Protein AF-A0A2P5BM24-F1 (afdb_monomer)

Solvent-accessible surface area (backbone atoms only — not comparable to full-atom values): 8609 Å² total; per-residue (Å²): 113,62,70,72,62,59,69,73,46,54,73,68,61,36,52,52,50,55,50,44,44,72,75,40,45,67,61,46,51,53,52,54,71,76,42,71,47,67,65,62,52,53,42,51,55,44,24,72,73,65,77,28,56,58,70,57,46,46,48,52,50,19,52,53,22,44,56,51,44,72,67,63,72,58,89,48,78,94,45,47,66,64,47,49,52,54,45,46,50,23,31,49,60,36,72,37,41,70,37,63,68,56,46,50,51,56,37,73,44,42,64,64,72,68,17,53,54,50,33,56,58,47,49,55,52,61,66,75,24,79,87,37,92,69,53,30,43,65,50,50,49,50,51,53,51,55,54,52,55,52,63,75,74,109

pLDDT: mean 89.29, std 8.68, range [58.12, 98.0]

Structure (mmCIF, N/CA/C/O backbone):
data_AF-A0A2P5BM24-F1
#
_entry.id   AF-A0A2P5BM24-F1
#
loop_
_atom_site.group_PDB
_atom_site.id
_atom_site.type_symbol
_atom_site.label_atom_id
_atom_site.label_alt_id
_atom_site.label_comp_id
_atom_site.label_asym_id
_atom_site.label_entity_id
_atom_site.label_seq_id
_atom_site.pdbx_PDB_ins_code
_atom_site.Cartn_x
_atom_site.Cartn_y
_atom_site.Cartn_z
_atom_site.occupancy
_atom_site.B_iso_or_equiv
_atom_site.auth_seq_id
_atom_site.auth_comp_id
_atom_site.auth_asym_id
_atom_site.auth_atom_id
_atom_site.pdbx_PDB_model_num
ATOM 1 N N . MET A 1 1 ? 27.965 -3.732 -16.564 1.00 63.81 1 MET A N 1
ATOM 2 C CA . MET A 1 1 ? 27.282 -4.502 -17.629 1.00 63.81 1 MET A CA 1
ATOM 3 C C . MET A 1 1 ? 25.927 -4.963 -17.097 1.00 63.81 1 MET A C 1
ATOM 5 O O . MET A 1 1 ? 25.902 -5.551 -16.026 1.00 63.81 1 MET A O 1
ATOM 9 N N . TYR A 1 2 ? 24.820 -4.714 -17.805 1.00 70.69 2 TYR A N 1
ATOM 10 C CA . TYR A 1 2 ? 23.454 -5.045 -17.345 1.00 70.69 2 TYR A CA 1
ATOM 11 C C . TYR A 1 2 ? 23.116 -6.541 -17.290 1.00 70.69 2 TYR A C 1
ATOM 13 O O . TYR A 1 2 ? 22.050 -6.914 -16.815 1.00 70.69 2 TYR A O 1
ATOM 21 N N . LYS A 1 3 ? 24.042 -7.400 -17.726 1.00 81.00 3 LYS A N 1
ATOM 22 C CA . LYS A 1 3 ? 23.860 -8.846 -17.894 1.00 81.00 3 LYS A CA 1
ATOM 23 C C . LYS A 1 3 ? 23.357 -9.565 -16.633 1.00 81.00 3 LYS A C 1
ATOM 25 O O . LYS A 1 3 ? 22.617 -10.526 -16.766 1.00 81.00 3 LYS A O 1
ATOM 30 N N . TYR A 1 4 ? 23.707 -9.081 -15.437 1.00 85.06 4 TYR A N 1
ATOM 31 C CA . TYR A 1 4 ? 23.231 -9.647 -14.166 1.00 85.06 4 TYR A CA 1
ATOM 32 C C . TYR A 1 4 ? 21.822 -9.174 -13.757 1.00 85.06 4 TYR A C 1
ATOM 34 O O . TYR A 1 4 ? 21.140 -9.872 -13.024 1.00 85.06 4 TYR A O 1
ATOM 42 N N . LEU A 1 5 ? 21.369 -7.995 -14.199 1.00 86.31 5 LEU A N 1
ATOM 43 C CA . LEU A 1 5 ? 19.980 -7.550 -13.987 1.00 86.31 5 LEU A CA 1
ATOM 44 C C . LEU A 1 5 ? 19.048 -8.210 -14.999 1.00 86.31 5 LEU A C 1
ATOM 46 O O . LEU A 1 5 ? 17.905 -8.536 -14.731 1.00 86.31 5 LEU A O 1
ATOM 50 N N . GLU A 1 6 ? 19.580 -8.459 -16.181 1.00 89.38 6 GLU A N 1
ATOM 51 C CA . GLU A 1 6 ? 18.939 -9.178 -17.263 1.00 89.38 6 GLU A CA 1
ATOM 52 C C . GLU A 1 6 ? 18.489 -10.607 -16.888 1.00 89.38 6 GLU A C 1
ATOM 54 O O . GLU A 1 6 ? 17.582 -11.135 -17.534 1.00 89.38 6 GLU A O 1
ATOM 59 N N . THR A 1 7 ? 19.098 -11.225 -15.867 1.00 88.81 7 THR A N 1
ATOM 60 C CA . THR A 1 7 ? 18.706 -12.541 -15.330 1.00 88.81 7 THR A CA 1
ATOM 61 C C . THR A 1 7 ? 17.580 -12.466 -14.300 1.00 88.81 7 THR A C 1
ATOM 63 O O . THR A 1 7 ? 17.025 -13.504 -13.951 1.00 88.81 7 THR A O 1
ATOM 66 N N . THR A 1 8 ? 17.222 -11.273 -13.811 1.00 88.88 8 THR A N 1
ATOM 67 C CA . THR A 1 8 ? 16.099 -11.091 -12.873 1.00 88.88 8 THR A CA 1
ATOM 68 C C . THR A 1 8 ? 14.763 -10.891 -13.592 1.00 88.88 8 THR A C 1
ATOM 70 O O . THR A 1 8 ? 13.709 -10.903 -12.957 1.00 88.88 8 THR A O 1
ATOM 73 N N . LEU A 1 9 ? 14.784 -10.731 -14.920 1.00 91.44 9 LEU A N 1
ATOM 74 C CA . LEU A 1 9 ? 13.581 -10.600 -15.734 1.00 91.44 9 LEU A CA 1
ATOM 75 C C . LEU A 1 9 ? 12.871 -11.948 -15.895 1.00 91.44 9 LEU A C 1
ATOM 77 O O . LEU A 1 9 ? 13.481 -12.950 -16.263 1.00 91.44 9 LEU A O 1
ATOM 81 N N . GLY A 1 10 ? 11.548 -11.952 -15.717 1.00 91.75 10 GLY A N 1
ATOM 82 C CA . GLY A 1 10 ? 10.712 -13.083 -16.123 1.00 91.75 10 GLY A CA 1
ATOM 83 C C . GLY A 1 10 ? 10.702 -13.275 -17.647 1.00 91.75 10 GLY A C 1
ATOM 84 O O . GLY A 1 10 ? 10.972 -12.340 -18.400 1.00 91.75 10 GLY A O 1
ATOM 85 N N . ASN A 1 11 ? 10.334 -14.475 -18.111 1.00 91.69 11 ASN A N 1
ATOM 86 C CA . ASN A 1 11 ? 10.421 -14.890 -19.523 1.00 91.69 11 ASN A CA 1
ATOM 87 C C . ASN A 1 11 ? 9.849 -13.872 -20.527 1.00 91.69 11 ASN A C 1
ATOM 89 O O . ASN A 1 11 ? 10.467 -13.604 -21.556 1.00 91.69 11 ASN A O 1
ATOM 93 N N . THR A 1 12 ? 8.684 -13.290 -20.234 1.00 92.00 12 THR A N 1
ATOM 94 C CA . THR A 1 12 ? 8.038 -12.304 -21.115 1.00 92.00 12 THR A CA 1
ATOM 95 C C . THR A 1 12 ? 8.848 -11.013 -21.211 1.00 92.00 12 THR A C 1
ATOM 97 O O . THR A 1 12 ? 9.176 -10.572 -22.310 1.00 92.00 12 THR A O 1
ATOM 100 N N . ALA A 1 13 ? 9.226 -10.438 -20.065 1.00 92.88 13 ALA A N 1
ATOM 101 C CA . ALA A 1 13 ? 10.032 -9.219 -20.012 1.00 92.88 13 ALA A CA 1
ATOM 102 C C . ALA A 1 13 ? 11.418 -9.433 -20.636 1.00 92.88 13 ALA A C 1
ATOM 104 O O . ALA A 1 13 ? 11.940 -8.547 -21.306 1.00 92.88 13 ALA A O 1
ATOM 105 N N . ARG A 1 14 ? 11.989 -10.633 -20.473 1.00 94.06 14 ARG A N 1
ATOM 106 C CA . ARG A 1 14 ? 13.264 -11.020 -21.076 1.00 94.06 14 ARG A CA 1
ATOM 107 C C . ARG A 1 14 ? 13.212 -11.002 -22.603 1.00 94.06 14 ARG A C 1
ATOM 109 O O . ARG A 1 14 ? 14.082 -10.402 -23.223 1.00 94.06 14 ARG A O 1
ATOM 116 N N . ARG A 1 15 ? 12.192 -11.624 -23.202 1.00 94.69 15 ARG A N 1
ATOM 117 C CA . ARG A 1 15 ? 12.020 -11.643 -24.665 1.00 94.69 15 ARG A CA 1
ATOM 118 C C . ARG A 1 15 ? 11.807 -10.241 -25.225 1.00 94.69 15 ARG A C 1
ATOM 120 O O . ARG A 1 15 ? 12.451 -9.891 -26.204 1.00 94.69 15 ARG A O 1
ATOM 127 N N . LEU A 1 16 ? 10.971 -9.434 -24.567 1.00 95.31 16 LEU A N 1
ATOM 128 C CA . LEU A 1 16 ? 10.772 -8.027 -24.926 1.00 95.31 16 LEU A CA 1
ATOM 129 C C . LEU A 1 16 ? 12.089 -7.240 -24.877 1.00 95.31 16 LEU A C 1
ATOM 131 O O . LEU A 1 16 ? 12.378 -6.452 -25.770 1.00 95.31 16 LEU A O 1
ATOM 135 N N . TRP A 1 17 ? 12.902 -7.464 -23.844 1.00 94.81 17 TRP A N 1
ATOM 136 C CA . TRP A 1 17 ? 14.203 -6.816 -23.706 1.00 94.81 17 TRP A CA 1
ATOM 137 C C . TRP A 1 17 ? 15.198 -7.232 -24.799 1.00 94.81 17 TRP A C 1
ATOM 139 O O . TRP A 1 17 ? 15.921 -6.389 -25.329 1.00 94.81 17 TRP A O 1
ATOM 149 N N . ASP A 1 18 ? 15.246 -8.517 -25.152 1.00 94.06 18 ASP A N 1
ATOM 150 C CA . ASP A 1 18 ? 16.109 -9.005 -26.230 1.00 94.06 18 ASP A CA 1
ATOM 151 C C . ASP A 1 18 ? 15.680 -8.452 -27.599 1.00 94.06 18 ASP A C 1
ATOM 153 O O . ASP A 1 18 ? 16.536 -8.009 -28.367 1.00 94.06 18 ASP A O 1
ATOM 157 N N . ASP A 1 19 ? 14.374 -8.376 -27.857 1.00 95.81 19 ASP A N 1
ATOM 158 C CA . ASP A 1 19 ? 13.815 -7.766 -29.068 1.00 95.81 19 ASP A CA 1
ATOM 159 C C . ASP A 1 19 ? 14.086 -6.251 -29.137 1.00 95.81 19 ASP A C 1
ATOM 161 O O . ASP A 1 19 ? 14.493 -5.722 -30.173 1.00 95.81 19 ASP A O 1
ATOM 165 N N . TYR A 1 20 ? 13.982 -5.550 -28.001 1.00 94.75 20 TYR A N 1
ATOM 166 C CA . TYR A 1 20 ? 14.356 -4.139 -27.887 1.00 94.75 20 TYR A CA 1
ATOM 167 C C . TYR A 1 20 ? 15.831 -3.901 -28.232 1.00 94.75 20 TYR A C 1
ATOM 169 O O . TYR A 1 20 ? 16.137 -2.965 -28.968 1.00 94.75 20 TYR A O 1
ATOM 177 N N . LYS A 1 21 ? 16.750 -4.745 -27.743 1.00 93.25 21 LYS A N 1
ATOM 178 C CA . LYS A 1 21 ? 18.182 -4.638 -28.077 1.00 93.25 21 LYS A CA 1
ATOM 179 C C . LYS A 1 21 ? 18.439 -4.859 -29.565 1.00 93.25 21 LYS A C 1
ATOM 181 O O . LYS A 1 21 ? 19.238 -4.132 -30.148 1.00 93.25 21 LYS A O 1
ATOM 186 N N . ALA A 1 22 ? 17.769 -5.845 -30.162 1.00 94.31 22 ALA A N 1
ATOM 187 C CA . ALA A 1 22 ? 17.906 -6.150 -31.582 1.00 94.31 22 ALA A CA 1
ATOM 188 C C . ALA A 1 22 ? 17.364 -5.012 -32.464 1.00 94.31 22 ALA A C 1
ATOM 190 O O . ALA A 1 22 ? 18.013 -4.614 -33.429 1.00 94.31 22 ALA A O 1
ATOM 191 N N . THR A 1 23 ? 16.211 -4.452 -32.096 1.00 95.56 23 THR A N 1
ATOM 192 C CA . THR A 1 23 ? 15.504 -3.433 -32.885 1.00 95.56 23 THR A CA 1
ATOM 193 C C . THR A 1 23 ? 16.064 -2.023 -32.672 1.00 95.56 23 THR A C 1
ATOM 195 O O . THR A 1 23 ? 16.205 -1.253 -33.620 1.00 95.56 23 THR A O 1
ATOM 198 N N . TYR A 1 24 ? 16.420 -1.668 -31.435 1.00 93.88 24 TYR A N 1
ATOM 199 C CA . TYR A 1 24 ? 16.853 -0.324 -31.034 1.00 93.88 24 TYR A CA 1
ATOM 200 C C . TYR A 1 24 ? 18.294 -0.316 -30.510 1.00 93.88 24 TYR A C 1
ATOM 202 O O . TYR A 1 24 ? 18.592 0.285 -29.474 1.00 93.88 24 TYR A O 1
ATOM 210 N N . ASN A 1 25 ? 19.207 -0.956 -31.247 1.00 91.44 25 ASN A N 1
ATOM 211 C CA . ASN A 1 25 ? 20.606 -1.130 -30.844 1.00 91.44 25 ASN A CA 1
ATOM 212 C C . ASN A 1 25 ? 21.292 0.187 -30.436 1.00 91.44 25 ASN A C 1
ATOM 214 O O . ASN A 1 25 ? 21.987 0.232 -29.427 1.00 91.44 25 ASN A O 1
ATOM 218 N N . GLN A 1 26 ? 21.041 1.285 -31.156 1.00 91.94 26 GLN A N 1
ATOM 219 C CA . GLN A 1 26 ? 21.633 2.585 -30.822 1.00 91.94 26 GLN A CA 1
ATOM 220 C C . GLN A 1 26 ? 21.204 3.087 -29.432 1.00 91.94 26 GLN A C 1
ATOM 222 O O . GLN A 1 26 ? 22.052 3.467 -28.628 1.00 91.94 26 GLN A O 1
ATOM 227 N N . LYS A 1 27 ? 19.909 2.997 -29.099 1.00 89.38 27 LYS A N 1
ATOM 228 C CA . LYS A 1 27 ? 19.392 3.376 -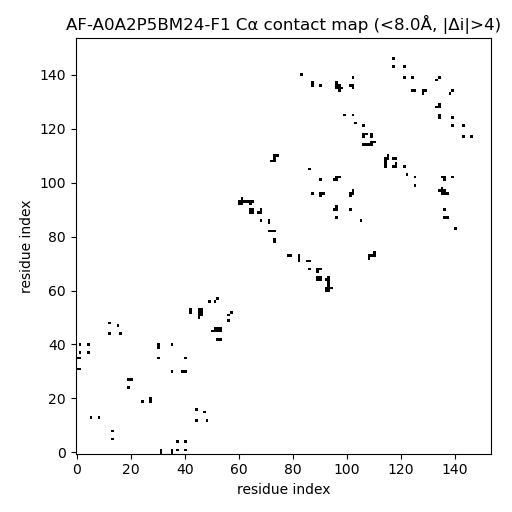27.772 1.00 89.38 27 LYS A CA 1
ATOM 229 C C . LYS A 1 27 ? 19.915 2.459 -26.669 1.00 89.38 27 LYS A C 1
ATOM 231 O O . LYS A 1 27 ? 20.134 2.891 -25.541 1.00 89.38 27 LYS A O 1
ATOM 236 N N . TYR A 1 28 ? 20.110 1.180 -26.980 1.00 89.44 28 TYR A N 1
ATOM 237 C CA . TYR A 1 28 ? 20.735 0.240 -26.056 1.00 89.44 28 TYR A CA 1
ATOM 238 C C . TYR A 1 28 ? 22.203 0.600 -25.776 1.00 89.44 28 TYR A C 1
ATOM 240 O O . TYR A 1 28 ? 22.622 0.589 -24.618 1.00 89.44 28 TYR A O 1
ATOM 248 N N . LEU A 1 29 ? 22.970 0.969 -26.805 1.00 89.38 29 LEU A N 1
ATOM 249 C CA . LEU A 1 29 ? 24.354 1.420 -26.652 1.00 89.38 29 LEU A CA 1
ATOM 250 C C . LEU A 1 29 ? 24.442 2.724 -25.851 1.00 89.38 29 LEU A C 1
ATOM 252 O O . LEU A 1 29 ? 25.286 2.824 -24.962 1.00 89.38 29 LEU A O 1
ATOM 256 N N . GLU A 1 30 ? 23.539 3.677 -26.092 1.00 89.19 30 GLU A N 1
ATOM 257 C CA . GLU A 1 30 ? 23.413 4.901 -25.290 1.00 89.19 30 GLU A CA 1
ATOM 258 C C . GLU A 1 30 ? 23.149 4.575 -23.813 1.00 89.19 30 GLU A C 1
ATOM 260 O O . GLU A 1 30 ? 23.856 5.067 -22.931 1.00 89.19 30 GLU A O 1
ATOM 265 N N . LEU A 1 31 ? 22.209 3.668 -23.534 1.00 86.31 31 LEU A N 1
ATOM 266 C CA . LEU A 1 31 ? 21.909 3.218 -22.174 1.00 86.31 31 LEU A CA 1
ATOM 267 C C . LEU A 1 31 ? 23.121 2.561 -21.492 1.00 86.31 31 LEU A C 1
ATOM 269 O O . LEU A 1 31 ? 23.359 2.800 -20.311 1.00 86.31 31 LEU A O 1
ATOM 273 N N . ILE A 1 32 ? 23.903 1.749 -22.214 1.00 85.19 32 ILE A N 1
ATOM 274 C CA . ILE A 1 32 ? 25.152 1.171 -21.687 1.00 85.19 32 ILE A CA 1
ATOM 275 C C . ILE A 1 32 ? 26.194 2.264 -21.426 1.00 85.19 32 ILE A C 1
ATOM 277 O O . ILE A 1 32 ? 26.889 2.211 -20.409 1.00 85.19 32 ILE A O 1
ATOM 281 N N . SER A 1 33 ? 26.304 3.240 -22.331 1.00 85.31 33 SER A N 1
ATOM 282 C CA . SER A 1 33 ? 27.282 4.331 -22.246 1.00 85.31 33 SER A CA 1
ATOM 283 C C . SER A 1 33 ? 27.029 5.265 -21.060 1.00 85.31 33 SER A C 1
ATOM 285 O O . SER A 1 33 ? 27.981 5.748 -20.454 1.00 85.31 33 SER A O 1
ATOM 287 N N . ALA A 1 34 ? 25.766 5.425 -20.649 1.00 80.56 34 ALA A N 1
ATOM 288 C CA . ALA A 1 34 ? 25.365 6.155 -19.444 1.00 80.56 34 ALA A CA 1
ATOM 289 C C . ALA A 1 34 ? 25.771 5.454 -18.127 1.00 80.56 34 ALA A C 1
ATOM 291 O O . ALA A 1 34 ? 2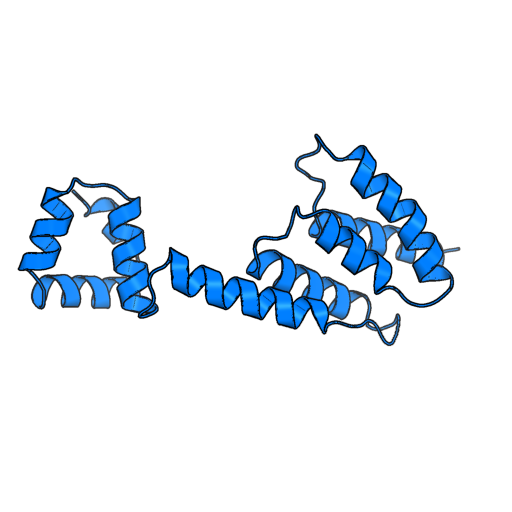5.502 5.961 -17.037 1.00 80.56 34 ALA A O 1
ATOM 292 N N . GLY A 1 35 ? 26.422 4.290 -18.214 1.00 79.12 35 GLY A N 1
ATOM 293 C CA . GLY A 1 35 ? 26.860 3.486 -17.082 1.00 79.12 35 GLY A CA 1
ATOM 294 C C . GLY A 1 35 ? 25.822 2.442 -16.681 1.00 79.12 35 GLY A C 1
ATOM 295 O O . GLY A 1 35 ? 24.621 2.607 -16.870 1.00 79.12 35 GLY A O 1
ATOM 296 N N . ALA A 1 36 ? 26.289 1.339 -16.091 1.00 73.75 36 ALA A N 1
ATOM 297 C CA . ALA A 1 36 ? 25.443 0.216 -15.688 1.00 73.75 36 ALA A CA 1
ATOM 298 C C . ALA A 1 36 ? 24.646 0.515 -14.402 1.00 73.75 36 ALA A C 1
ATOM 300 O O . ALA A 1 36 ? 24.797 -0.178 -13.400 1.00 73.75 36 ALA A O 1
ATOM 301 N N . ASN A 1 37 ? 23.814 1.558 -14.431 1.00 83.31 37 ASN A N 1
ATOM 302 C CA . ASN A 1 37 ? 22.955 1.966 -13.327 1.00 83.31 37 ASN A CA 1
ATOM 303 C C . ASN A 1 37 ? 21.667 1.121 -13.319 1.00 83.31 37 ASN A C 1
ATOM 305 O O . ASN A 1 37 ? 20.896 1.213 -14.285 1.00 83.31 37 ASN A O 1
ATOM 309 N N . PRO A 1 38 ? 21.398 0.328 -12.261 1.00 86.31 38 PRO A N 1
ATOM 310 C CA . PRO A 1 38 ? 20.179 -0.469 -12.154 1.00 86.31 38 PRO A CA 1
ATOM 311 C C . PRO A 1 38 ? 18.894 0.339 -12.314 1.00 86.31 38 PRO A C 1
ATOM 313 O O . PRO A 1 38 ? 17.946 -0.160 -12.912 1.00 86.31 38 PRO A O 1
ATOM 316 N N . TYR A 1 39 ? 18.883 1.594 -11.862 1.00 83.56 39 TYR A N 1
ATOM 317 C CA . TYR A 1 39 ? 17.748 2.501 -12.020 1.00 83.56 39 TYR A CA 1
ATOM 318 C C . TYR A 1 39 ? 17.389 2.710 -13.497 1.00 83.56 39 TYR A C 1
ATOM 320 O O . TYR A 1 39 ? 16.242 2.521 -13.892 1.00 83.56 39 TYR A O 1
ATOM 328 N N . ASN A 1 40 ? 18.382 3.008 -14.340 1.00 86.00 40 ASN A N 1
ATOM 329 C CA . ASN A 1 40 ? 18.167 3.252 -15.769 1.00 86.00 40 ASN A CA 1
ATOM 330 C C . ASN A 1 40 ? 17.664 1.992 -16.491 1.00 86.00 40 ASN A C 1
ATOM 332 O O . ASN A 1 40 ? 16.783 2.074 -17.349 1.00 86.00 40 ASN A O 1
ATOM 336 N N . PHE A 1 41 ? 18.185 0.819 -16.118 1.00 89.00 41 PHE A N 1
ATOM 337 C CA . PHE A 1 41 ? 17.729 -0.460 -16.664 1.00 89.00 41 PHE A CA 1
ATOM 338 C C . PHE A 1 41 ? 16.280 -0.757 -16.282 1.00 89.00 41 PHE A C 1
ATOM 340 O O . PHE A 1 41 ? 15.456 -0.999 -17.162 1.00 89.00 41 PHE A O 1
ATOM 347 N N . VAL A 1 42 ? 15.956 -0.691 -14.986 1.00 87.81 42 VAL A N 1
ATOM 348 C CA . VAL A 1 42 ? 14.602 -0.971 -14.489 1.00 87.81 42 VAL A CA 1
ATOM 349 C C . VAL A 1 42 ? 13.600 0.012 -15.085 1.00 87.81 42 VAL A C 1
ATOM 351 O O . VAL A 1 42 ? 12.539 -0.412 -15.537 1.00 87.81 42 VAL A O 1
ATOM 354 N N . ASN A 1 43 ? 13.950 1.297 -15.178 1.00 86.81 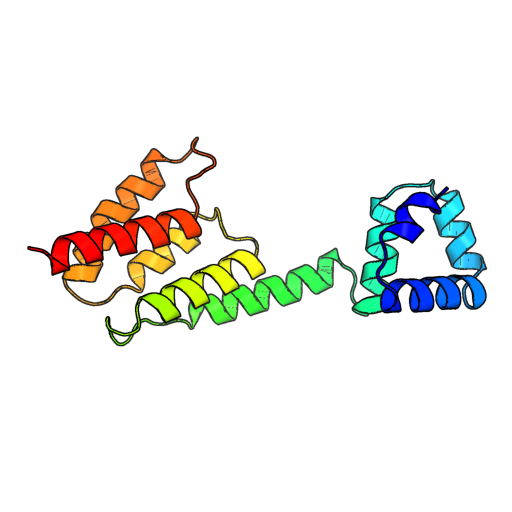43 ASN A N 1
ATOM 355 C CA . ASN A 1 43 ? 13.088 2.290 -15.808 1.00 86.81 43 ASN A CA 1
ATOM 356 C C . ASN A 1 43 ? 12.839 1.996 -17.285 1.00 86.81 43 ASN A C 1
ATOM 358 O O . ASN A 1 43 ? 11.697 2.049 -17.730 1.00 86.81 43 ASN A O 1
ATOM 362 N N . THR A 1 44 ? 13.881 1.646 -18.041 1.00 89.25 44 THR A N 1
ATOM 363 C CA . THR A 1 44 ? 13.734 1.328 -19.468 1.00 89.25 44 THR A CA 1
ATOM 364 C C . THR A 1 44 ? 12.841 0.105 -19.660 1.00 89.25 44 THR A C 1
ATOM 366 O O . THR A 1 44 ? 11.901 0.153 -20.447 1.00 89.25 44 THR A O 1
ATOM 369 N N . VAL A 1 45 ? 13.071 -0.973 -18.904 1.00 90.62 45 VAL A N 1
ATOM 370 C CA . VAL A 1 45 ? 12.240 -2.185 -18.978 1.00 90.62 45 VAL A CA 1
ATOM 371 C C . VAL A 1 45 ? 10.794 -1.893 -18.561 1.00 90.62 45 VAL A C 1
ATOM 373 O O . VAL A 1 45 ? 9.865 -2.327 -19.239 1.00 90.62 45 VAL A O 1
ATOM 376 N N . SER A 1 46 ? 10.584 -1.121 -17.491 1.00 87.56 46 SER A N 1
ATOM 377 C CA . SER A 1 46 ? 9.247 -0.716 -17.041 1.00 87.56 46 SER A CA 1
ATOM 378 C C . SER A 1 46 ? 8.510 0.105 -18.105 1.00 87.56 46 SER A C 1
ATOM 380 O O . SER A 1 46 ? 7.341 -0.164 -18.389 1.00 87.56 46 SER A O 1
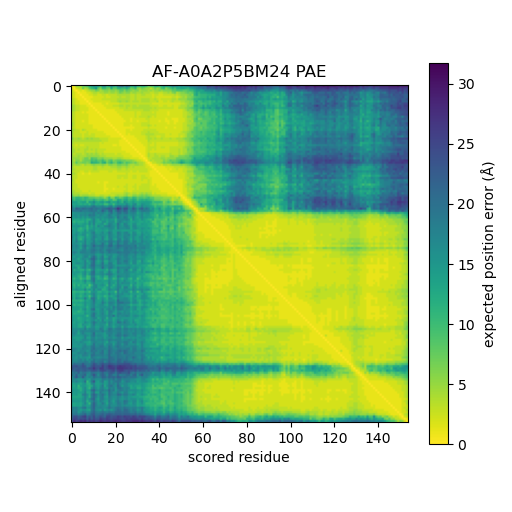ATOM 382 N N . ASN A 1 47 ? 9.205 1.035 -18.768 1.00 86.56 47 ASN A N 1
ATOM 383 C CA . ASN A 1 47 ? 8.662 1.826 -19.876 1.00 86.56 47 ASN A CA 1
ATOM 384 C C . ASN A 1 47 ? 8.249 0.959 -21.055 1.00 86.56 47 ASN A C 1
ATOM 386 O O . ASN A 1 47 ? 7.178 1.164 -21.616 1.00 86.56 47 ASN A O 1
ATOM 390 N N . LEU A 1 48 ? 9.076 -0.021 -21.423 1.00 89.69 48 LEU A N 1
ATOM 391 C CA . LEU A 1 48 ? 8.770 -0.932 -22.524 1.00 89.69 48 LEU A CA 1
ATOM 392 C C . LEU A 1 48 ? 7.515 -1.768 -22.243 1.00 89.69 48 LEU A C 1
ATOM 394 O O . LEU A 1 48 ? 6.751 -2.045 -23.161 1.00 89.69 48 LEU A O 1
ATOM 398 N N . ILE A 1 49 ? 7.287 -2.154 -20.985 1.00 89.06 49 ILE A N 1
ATOM 399 C CA . ILE A 1 49 ? 6.135 -2.977 -20.590 1.00 89.06 49 ILE A CA 1
ATOM 400 C C . ILE A 1 49 ? 4.863 -2.136 -20.438 1.00 89.06 49 ILE A C 1
ATOM 402 O O . ILE A 1 49 ? 3.783 -2.566 -20.832 1.00 89.06 49 ILE A O 1
ATOM 406 N N . THR A 1 50 ? 4.973 -0.958 -19.824 1.00 81.81 50 THR A N 1
ATOM 407 C CA . THR A 1 50 ? 3.813 -0.145 -19.419 1.00 81.81 50 THR A CA 1
ATOM 408 C C . THR A 1 50 ? 3.495 0.995 -20.384 1.00 81.81 50 THR A C 1
ATOM 410 O O . THR A 1 50 ? 2.487 1.681 -20.201 1.00 81.81 50 THR A O 1
ATOM 413 N N . ALA A 1 51 ? 4.352 1.222 -21.387 1.00 79.75 51 ALA A N 1
ATOM 414 C CA . ALA A 1 51 ? 4.298 2.346 -22.325 1.00 79.75 51 ALA A CA 1
ATOM 415 C C . ALA A 1 51 ? 4.166 3.722 -21.642 1.00 79.75 51 ALA A C 1
ATOM 417 O O . ALA A 1 51 ? 3.680 4.682 -22.233 1.00 79.75 51 ALA A O 1
ATOM 418 N N . SER A 1 52 ? 4.581 3.814 -20.382 1.00 70.62 52 SER A N 1
ATOM 419 C CA . SER A 1 52 ? 4.462 4.997 -19.538 1.00 70.62 52 SER A CA 1
ATOM 420 C C . SER A 1 52 ? 5.794 5.212 -18.850 1.00 70.62 52 SER A C 1
ATOM 422 O O . SER A 1 52 ? 6.388 4.232 -18.412 1.00 70.62 52 SER A O 1
ATOM 424 N N . ASP A 1 53 ? 6.245 6.462 -18.717 1.00 67.19 53 ASP A N 1
ATOM 425 C CA . ASP A 1 53 ? 7.410 6.734 -17.874 1.00 67.19 53 ASP A CA 1
ATOM 426 C C . ASP A 1 53 ? 7.111 6.232 -16.444 1.00 67.19 53 ASP A C 1
ATOM 428 O O . ASP A 1 53 ? 6.005 6.455 -15.945 1.00 67.19 53 ASP A O 1
ATOM 432 N N . PRO A 1 54 ? 8.024 5.518 -15.762 1.00 60.69 54 PRO A N 1
ATOM 433 C CA . PRO A 1 54 ? 7.685 4.771 -14.557 1.00 60.69 54 PRO A CA 1
ATOM 434 C C . PRO A 1 54 ? 7.374 5.732 -13.417 1.00 60.69 54 PRO A C 1
ATOM 436 O O . PRO A 1 54 ? 6.658 5.369 -12.491 1.00 60.69 54 PRO A O 1
ATOM 439 N N . ASN A 1 55 ? 7.874 6.967 -13.498 1.00 62.97 55 ASN A N 1
ATOM 440 C CA . ASN A 1 55 ? 7.570 8.017 -12.547 1.00 62.97 55 ASN A CA 1
ATOM 441 C C . ASN A 1 55 ? 6.164 8.586 -12.825 1.00 62.97 55 ASN A C 1
ATOM 443 O O . ASN A 1 55 ? 5.362 8.704 -11.905 1.00 62.97 55 ASN A O 1
ATOM 447 N N . THR A 1 56 ? 5.802 8.863 -14.080 1.00 59.72 56 THR A N 1
ATOM 448 C CA . THR A 1 56 ? 4.504 9.465 -14.464 1.00 59.72 56 THR A CA 1
ATOM 449 C C . THR A 1 56 ? 3.334 8.478 -14.542 1.00 59.72 56 THR A C 1
ATOM 451 O O . THR A 1 56 ? 2.248 8.779 -14.041 1.00 59.72 56 THR A O 1
ATOM 454 N N . GLY A 1 57 ? 3.536 7.284 -15.103 1.00 58.12 57 GLY A N 1
ATOM 455 C CA . GLY A 1 57 ? 2.560 6.191 -15.122 1.00 58.12 57 GLY A CA 1
ATOM 456 C C . GLY A 1 57 ? 2.219 5.712 -13.712 1.00 58.12 57 GLY A C 1
ATOM 457 O O . GLY A 1 57 ? 1.052 5.461 -13.405 1.00 58.12 57 GLY A O 1
ATOM 458 N N . SER A 1 58 ? 3.214 5.700 -12.819 1.00 68.69 58 SER A N 1
ATOM 459 C CA . SER A 1 58 ? 3.010 5.465 -11.388 1.00 68.69 58 SER A CA 1
ATOM 460 C C . SER A 1 58 ? 2.185 6.584 -10.749 1.00 68.69 58 SER A C 1
ATOM 462 O O . SER A 1 58 ? 1.217 6.286 -10.056 1.00 68.69 58 SER A O 1
ATOM 464 N N . ILE A 1 59 ? 2.446 7.863 -11.052 1.00 76.94 59 ILE A N 1
ATOM 465 C CA . ILE A 1 59 ? 1.639 8.981 -10.524 1.00 76.94 59 ILE A CA 1
ATOM 466 C C . ILE A 1 59 ? 0.166 8.880 -10.955 1.00 76.94 59 ILE A C 1
ATOM 468 O O . ILE A 1 59 ? -0.720 9.078 -10.122 1.00 76.94 59 ILE A O 1
ATOM 472 N N . TYR A 1 60 ? -0.132 8.566 -12.222 1.00 82.12 60 TYR A N 1
ATOM 473 C CA . TYR A 1 60 ? -1.524 8.402 -12.668 1.00 82.12 60 TYR A CA 1
ATOM 474 C C . TYR A 1 60 ? -2.221 7.254 -11.924 1.00 82.12 60 TYR A C 1
ATOM 476 O O . TYR A 1 60 ? -3.320 7.427 -11.395 1.00 82.12 60 TYR A O 1
ATOM 484 N N . GLN A 1 61 ? -1.559 6.100 -11.812 1.00 82.56 61 GLN A N 1
ATOM 485 C CA . GLN A 1 61 ? -2.093 4.944 -11.092 1.00 82.56 61 GLN A CA 1
ATOM 486 C C . GLN A 1 61 ? -2.277 5.216 -9.593 1.00 82.56 61 GLN A C 1
ATOM 488 O O . GLN A 1 61 ? -3.275 4.774 -9.020 1.00 82.56 61 GLN A O 1
ATOM 493 N N . GLN A 1 62 ? -1.364 5.965 -8.969 1.00 86.75 62 GLN A N 1
ATOM 494 C CA . GLN A 1 62 ? -1.470 6.387 -7.572 1.00 86.75 62 GLN A CA 1
ATOM 495 C C . GLN A 1 62 ? -2.652 7.339 -7.360 1.00 86.75 62 GLN A C 1
ATOM 497 O O . GLN A 1 62 ? -3.410 7.168 -6.405 1.00 86.75 62 GLN A O 1
ATOM 502 N N . LYS A 1 63 ? -2.857 8.306 -8.267 1.00 90.31 63 LYS A N 1
ATOM 503 C CA . LYS A 1 63 ? -4.003 9.229 -8.225 1.00 90.31 63 LYS A CA 1
ATOM 504 C C . LYS A 1 63 ? -5.330 8.495 -8.387 1.00 90.31 63 LYS A C 1
ATOM 506 O O . LYS A 1 63 ? -6.243 8.717 -7.596 1.00 90.31 63 LYS A O 1
ATOM 511 N N . GLU A 1 64 ? -5.430 7.586 -9.355 1.00 91.62 64 GLU A N 1
ATOM 512 C CA . GLU A 1 64 ? -6.630 6.759 -9.518 1.00 91.62 64 GLU A CA 1
ATOM 513 C C . GLU A 1 64 ? -6.869 5.854 -8.304 1.00 91.62 64 GLU A C 1
ATOM 515 O O . GLU A 1 64 ? -8.012 5.687 -7.878 1.00 91.62 64 GLU A O 1
ATOM 520 N N . ALA A 1 65 ? -5.812 5.302 -7.700 1.00 93.56 65 ALA A N 1
ATOM 521 C CA . ALA A 1 65 ? -5.927 4.533 -6.465 1.00 93.56 65 ALA A CA 1
ATOM 522 C C . ALA A 1 65 ? -6.440 5.392 -5.298 1.00 93.56 65 ALA A C 1
ATOM 524 O O . ALA A 1 65 ? -7.346 4.951 -4.596 1.00 93.56 65 ALA A O 1
ATOM 525 N N . MET A 1 66 ? -5.957 6.631 -5.140 1.00 95.31 66 MET A N 1
ATOM 526 C CA . MET A 1 66 ? -6.510 7.569 -4.155 1.00 95.31 66 MET A CA 1
ATOM 527 C C . MET A 1 66 ? -7.977 7.889 -4.430 1.00 95.31 66 MET A C 1
ATOM 529 O O . MET A 1 66 ? -8.792 7.842 -3.514 1.00 95.31 66 MET A O 1
ATOM 533 N N . ARG A 1 67 ? -8.352 8.147 -5.689 1.00 95.69 67 ARG A N 1
ATOM 534 C CA . ARG A 1 67 ? -9.750 8.410 -6.060 1.00 95.69 67 ARG A CA 1
ATOM 535 C C . ARG A 1 67 ? -10.662 7.237 -5.696 1.00 95.69 67 ARG A C 1
ATOM 537 O O . ARG A 1 67 ? -11.762 7.454 -5.192 1.00 95.69 67 ARG A O 1
ATOM 544 N N . LYS A 1 68 ? -10.207 6.003 -5.932 1.00 96.38 68 LYS A N 1
ATOM 545 C CA . LYS A 1 68 ? -10.933 4.790 -5.539 1.00 96.38 68 LYS A CA 1
ATOM 546 C C . LYS A 1 68 ? -11.009 4.643 -4.022 1.00 96.38 68 LYS A C 1
ATOM 548 O O . LYS A 1 68 ? -12.095 4.392 -3.518 1.00 96.38 68 LYS A O 1
ATOM 553 N N . LEU A 1 69 ? -9.912 4.885 -3.301 1.00 96.50 69 LEU A N 1
ATOM 554 C CA . LEU A 1 69 ? -9.871 4.865 -1.835 1.00 96.50 69 LEU A CA 1
ATOM 555 C C . LEU A 1 69 ? -10.904 5.810 -1.208 1.00 96.50 69 LEU A C 1
ATOM 557 O O . LEU A 1 69 ? -11.615 5.427 -0.278 1.00 96.50 69 LEU A O 1
ATOM 561 N N . GLU A 1 70 ? -11.038 7.024 -1.745 1.00 95.44 70 GLU A N 1
ATOM 562 C CA . GLU A 1 70 ? -12.025 8.000 -1.266 1.00 95.44 70 GLU A CA 1
ATOM 563 C C . GLU A 1 70 ? -13.473 7.505 -1.430 1.00 95.44 70 GLU A C 1
ATOM 565 O O . GLU A 1 70 ? -14.333 7.814 -0.600 1.00 95.44 70 GLU A O 1
ATOM 570 N N . GLN A 1 71 ? -13.748 6.687 -2.450 1.00 96.19 71 GLN A N 1
ATOM 571 C CA . GLN A 1 71 ? -15.080 6.142 -2.739 1.00 96.19 71 GLN A CA 1
ATOM 572 C C . GLN A 1 71 ? -15.459 4.941 -1.868 1.00 96.19 71 GLN A C 1
ATOM 574 O O . GLN A 1 71 ? -16.651 4.655 -1.739 1.00 96.19 71 GLN A O 1
ATOM 579 N N . ILE A 1 72 ? -14.487 4.264 -1.249 1.00 96.19 72 ILE A N 1
ATOM 580 C CA . ILE A 1 72 ? -14.748 3.116 -0.373 1.00 96.19 72 ILE A CA 1
ATOM 581 C C . ILE A 1 72 ? -15.589 3.579 0.818 1.00 96.19 72 ILE A C 1
ATOM 583 O O . ILE A 1 72 ? -15.273 4.577 1.472 1.00 96.19 72 ILE A O 1
ATOM 587 N N . LYS A 1 73 ? -16.660 2.848 1.124 1.00 95.12 73 LYS A N 1
ATOM 588 C CA . LYS A 1 73 ? -17.530 3.102 2.276 1.00 95.12 73 LYS A CA 1
ATOM 589 C C . LYS A 1 73 ? -17.901 1.785 2.941 1.00 95.12 73 LYS A C 1
ATOM 591 O O . LYS A 1 73 ? -18.192 0.806 2.256 1.00 95.12 73 LYS A O 1
ATOM 596 N N . LEU A 1 74 ? -17.925 1.779 4.270 1.00 96.69 74 LEU A N 1
ATOM 597 C CA . LEU A 1 74 ? -18.451 0.663 5.042 1.00 96.69 74 LEU A CA 1
ATOM 598 C C . LEU A 1 74 ? -19.942 0.899 5.294 1.00 96.69 74 LEU A C 1
ATOM 600 O O . LEU A 1 74 ? -20.314 1.729 6.114 1.00 96.69 74 LEU A O 1
ATOM 604 N N . ASN A 1 75 ? -20.794 0.169 4.576 1.00 90.00 75 ASN A N 1
ATOM 605 C CA . ASN A 1 75 ? -22.252 0.288 4.724 1.00 90.00 75 ASN A CA 1
ATOM 606 C C . ASN A 1 75 ? -22.835 -0.708 5.741 1.00 90.00 75 ASN A C 1
ATOM 608 O O . ASN A 1 75 ? -23.968 -0.551 6.177 1.00 90.00 75 ASN A O 1
ATOM 612 N N . ASP A 1 76 ? -22.088 -1.760 6.072 1.00 92.88 76 ASP A N 1
ATOM 613 C CA . ASP A 1 76 ? -22.524 -2.851 6.941 1.00 92.88 76 ASP A CA 1
ATOM 614 C C . ASP A 1 76 ? -21.300 -3.446 7.637 1.00 92.88 76 ASP A C 1
ATOM 616 O O . ASP A 1 76 ? -20.349 -3.850 6.964 1.00 92.88 76 ASP A O 1
ATOM 620 N N . TRP A 1 77 ? -21.332 -3.532 8.967 1.00 94.06 77 TRP A N 1
ATOM 621 C CA . TRP A 1 77 ? -20.248 -4.091 9.777 1.00 94.06 77 TRP A CA 1
ATOM 622 C C . TRP A 1 77 ? -19.896 -5.536 9.410 1.00 94.06 77 TRP A C 1
ATOM 624 O O . TRP A 1 77 ? -18.732 -5.915 9.507 1.00 94.06 77 TRP A O 1
ATOM 634 N N . ARG A 1 78 ? -20.833 -6.323 8.865 1.00 93.25 78 ARG A N 1
ATOM 635 C CA . ARG A 1 78 ? -20.551 -7.675 8.342 1.00 93.25 78 ARG A CA 1
ATOM 636 C C . ARG A 1 78 ? -19.535 -7.674 7.195 1.00 93.25 78 ARG A C 1
ATOM 638 O O . ARG A 1 78 ? -18.940 -8.704 6.896 1.00 93.25 78 ARG A O 1
ATOM 645 N N . LYS A 1 79 ? -19.329 -6.525 6.545 1.00 96.25 79 LYS A N 1
ATOM 646 C CA . LYS A 1 79 ? -18.364 -6.328 5.455 1.00 96.25 79 LYS A CA 1
ATOM 647 C C . LYS A 1 79 ? -17.066 -5.659 5.911 1.00 96.25 79 LYS A C 1
ATOM 649 O O . LYS A 1 79 ? -16.292 -5.243 5.052 1.00 96.25 79 LYS A O 1
ATOM 654 N N . ILE A 1 80 ? -16.801 -5.570 7.218 1.00 95.94 80 ILE A N 1
ATOM 655 C CA . ILE A 1 80 ? -15.599 -4.909 7.746 1.00 95.94 80 ILE A CA 1
ATOM 656 C C . ILE A 1 80 ? -14.306 -5.498 7.168 1.00 95.94 80 ILE A C 1
ATOM 658 O O . ILE A 1 80 ? -13.452 -4.746 6.716 1.00 95.94 80 ILE A O 1
ATOM 662 N N . VAL A 1 81 ? -14.181 -6.826 7.081 1.00 95.81 81 VAL A N 1
ATOM 663 C CA . VAL A 1 81 ? -12.965 -7.476 6.560 1.00 95.81 81 VAL A CA 1
ATOM 664 C C . VAL A 1 81 ? -12.724 -7.156 5.072 1.00 95.81 81 VAL A C 1
ATOM 666 O O . VAL A 1 81 ? -11.630 -6.681 4.744 1.00 95.81 81 VAL A O 1
ATOM 669 N N . PRO A 1 82 ? -13.707 -7.338 4.159 1.00 96.88 82 PRO A N 1
ATOM 670 C CA . PRO A 1 82 ? -13.580 -6.880 2.775 1.00 96.88 82 PRO A CA 1
ATOM 671 C C . PRO A 1 82 ? -13.271 -5.386 2.655 1.00 96.88 82 PRO A C 1
ATOM 673 O O . PRO A 1 82 ? -12.395 -5.008 1.881 1.00 96.88 82 PRO A O 1
ATOM 676 N N . PHE A 1 83 ? -13.942 -4.546 3.448 1.00 98.00 83 PHE A N 1
ATOM 677 C CA . PHE A 1 83 ? -13.720 -3.102 3.466 1.00 98.00 83 PHE A CA 1
ATOM 678 C C . PHE A 1 83 ? -12.277 -2.748 3.841 1.00 98.00 83 PHE A C 1
ATOM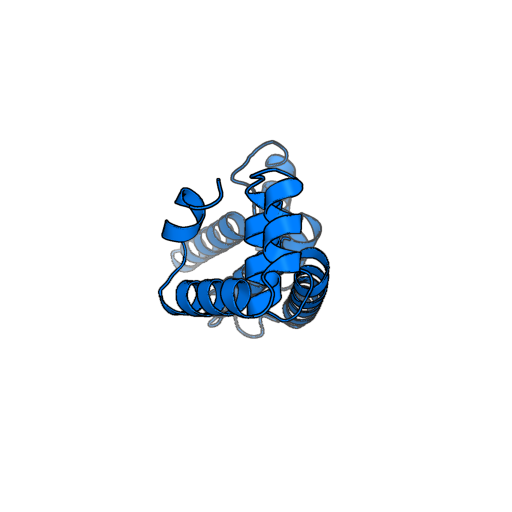 680 O O . PHE A 1 83 ? -11.631 -1.992 3.120 1.00 98.00 83 PHE A O 1
ATOM 687 N N . LEU A 1 84 ? -11.747 -3.318 4.929 1.00 97.50 84 LEU A N 1
ATOM 688 C CA . LEU A 1 84 ? -10.375 -3.072 5.375 1.00 97.50 84 LEU A CA 1
ATOM 689 C C . LEU A 1 84 ? -9.360 -3.546 4.334 1.00 97.50 84 LEU A C 1
ATOM 691 O O . LEU A 1 84 ? -8.403 -2.836 4.039 1.00 97.50 84 LEU A O 1
ATOM 695 N N . THR A 1 85 ? -9.594 -4.712 3.731 1.00 97.44 85 THR A N 1
ATOM 696 C CA . THR A 1 85 ? -8.711 -5.273 2.700 1.00 97.44 85 THR A CA 1
ATOM 697 C C . THR A 1 85 ? -8.675 -4.386 1.455 1.00 97.44 85 THR A C 1
ATOM 699 O O . THR A 1 85 ? -7.599 -4.092 0.932 1.00 97.44 85 THR A O 1
ATOM 702 N N . GLU A 1 86 ? -9.835 -3.911 0.998 1.00 97.62 86 GLU A N 1
ATOM 703 C CA . GLU A 1 86 ? -9.930 -2.991 -0.135 1.00 97.62 86 GLU A CA 1
ATOM 704 C C . GLU A 1 86 ? -9.265 -1.643 0.183 1.00 97.62 86 GLU A C 1
ATOM 706 O O . GLU A 1 86 ? -8.505 -1.111 -0.632 1.00 97.62 86 GLU A O 1
ATOM 711 N N . PHE A 1 87 ? -9.474 -1.120 1.394 1.00 98.00 87 PHE A N 1
ATOM 712 C CA . PHE A 1 87 ? -8.858 0.129 1.833 1.00 98.00 87 PHE A CA 1
ATOM 713 C C . PHE A 1 87 ? -7.329 0.031 1.863 1.00 98.00 87 PHE A C 1
ATOM 715 O O . PHE A 1 87 ? -6.643 0.887 1.302 1.00 98.00 87 PHE A O 1
ATOM 722 N N . ILE A 1 88 ? -6.788 -1.045 2.447 1.00 97.56 88 ILE A N 1
ATOM 723 C CA . ILE A 1 88 ? -5.348 -1.340 2.464 1.00 97.56 88 ILE A CA 1
ATOM 724 C C . ILE A 1 88 ? -4.802 -1.457 1.040 1.00 97.56 88 ILE A C 1
ATOM 726 O O . ILE A 1 88 ? -3.745 -0.894 0.740 1.00 97.56 88 ILE A O 1
ATOM 730 N N . HIS A 1 89 ? -5.510 -2.169 0.158 1.00 95.88 89 HIS A N 1
ATOM 731 C CA . HIS A 1 89 ? -5.095 -2.357 -1.229 1.00 95.88 89 HIS A CA 1
ATOM 732 C C . HIS A 1 89 ? -4.893 -1.015 -1.936 1.00 95.88 89 HIS A C 1
ATOM 734 O O . HIS A 1 89 ? -3.821 -0.767 -2.496 1.00 95.88 89 HIS A O 1
ATOM 740 N N . TYR A 1 90 ? -5.888 -0.124 -1.884 1.00 97.06 90 TYR A N 1
ATOM 741 C CA . TYR A 1 90 ? -5.785 1.166 -2.562 1.00 97.06 90 TYR A CA 1
ATOM 742 C C . TYR A 1 90 ? -4.828 2.137 -1.869 1.00 97.06 90 TYR A C 1
ATOM 744 O O . TYR A 1 90 ? -4.132 2.867 -2.571 1.00 97.06 90 TYR A O 1
ATOM 752 N N . ALA A 1 91 ? -4.712 2.100 -0.537 1.00 95.94 91 ALA A N 1
ATOM 753 C CA . ALA A 1 91 ? -3.737 2.908 0.198 1.00 95.94 91 ALA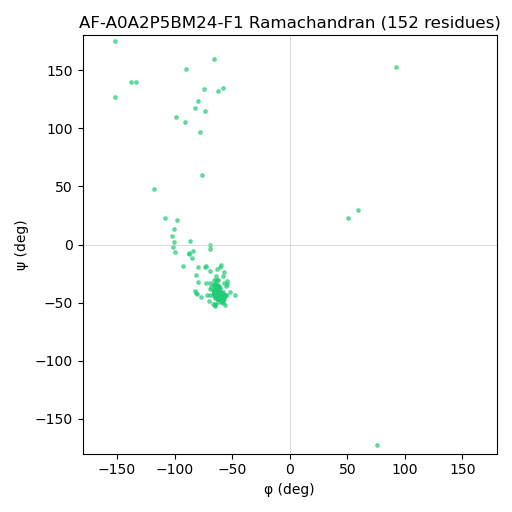 A CA 1
ATOM 754 C C . ALA A 1 91 ? -2.295 2.509 -0.147 1.00 95.94 91 ALA A C 1
ATOM 756 O O . ALA A 1 91 ? -1.426 3.362 -0.314 1.00 95.94 91 ALA A O 1
ATOM 757 N N . THR A 1 92 ? -2.043 1.209 -0.310 1.00 92.75 92 THR A N 1
ATOM 758 C CA . THR A 1 92 ? -0.726 0.689 -0.703 1.00 92.75 92 THR A CA 1
ATOM 759 C C . THR A 1 92 ? -0.432 1.007 -2.164 1.00 92.75 92 THR A C 1
ATOM 761 O O . THR A 1 92 ? 0.656 1.475 -2.494 1.00 92.75 92 THR A O 1
ATOM 764 N N . LYS A 1 93 ? -1.422 0.828 -3.046 1.00 90.19 93 LYS A N 1
ATOM 765 C CA . LYS A 1 93 ? -1.295 1.150 -4.472 1.00 90.19 93 LYS A CA 1
ATOM 766 C C . LYS A 1 93 ? -1.051 2.641 -4.720 1.00 90.19 93 LYS A C 1
ATOM 768 O O . LYS A 1 93 ? -0.376 2.990 -5.684 1.00 90.19 93 LYS A O 1
ATOM 773 N N . SER A 1 94 ? -1.565 3.512 -3.855 1.00 91.88 94 SER A N 1
ATOM 774 C CA . SER A 1 94 ? -1.295 4.948 -3.901 1.00 91.88 94 SER A CA 1
ATOM 775 C C . SER A 1 94 ? -0.039 5.386 -3.148 1.00 91.88 94 SER A C 1
ATOM 777 O O . SER A 1 94 ? 0.210 6.583 -3.082 1.00 91.88 94 SER A O 1
ATOM 779 N N . GLN A 1 95 ? 0.739 4.460 -2.573 1.00 91.00 95 GLN A N 1
ATOM 780 C CA . GLN A 1 95 ? 1.915 4.750 -1.739 1.00 91.00 95 GLN A CA 1
ATOM 781 C C . GLN A 1 95 ? 1.618 5.601 -0.487 1.00 91.00 95 GLN A C 1
ATOM 783 O O . GLN A 1 95 ? 2.478 6.320 0.011 1.00 91.00 95 GLN A O 1
ATOM 788 N N . ASN A 1 96 ? 0.408 5.495 0.067 1.00 93.06 96 ASN A N 1
ATOM 789 C CA . ASN A 1 96 ? -0.032 6.243 1.248 1.00 93.06 96 ASN A CA 1
ATOM 790 C C . ASN A 1 96 ? -0.167 5.372 2.510 1.00 93.06 96 ASN A C 1
ATOM 792 O O . ASN A 1 96 ? -0.866 5.740 3.451 1.00 93.06 96 A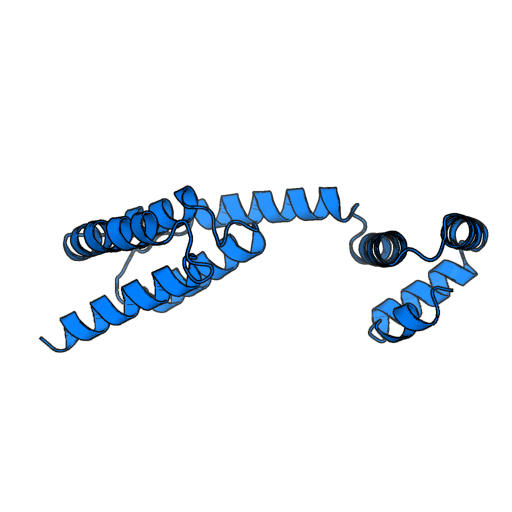SN A O 1
ATOM 796 N N . THR A 1 97 ? 0.518 4.228 2.571 1.00 93.44 97 THR A N 1
ATOM 797 C CA . THR A 1 97 ? 0.433 3.269 3.690 1.00 93.44 97 THR A CA 1
ATOM 798 C C . THR A 1 97 ? 0.785 3.888 5.051 1.00 93.44 97 THR A C 1
ATOM 800 O O . THR A 1 97 ? 0.195 3.512 6.059 1.00 93.44 97 THR A O 1
ATOM 803 N N . TYR A 1 98 ? 1.707 4.854 5.081 1.00 92.75 98 TYR A N 1
ATOM 804 C CA . TYR A 1 98 ? 2.134 5.583 6.286 1.00 92.75 98 TYR A CA 1
ATOM 805 C C . TYR A 1 98 ? 1.491 6.973 6.418 1.00 92.75 98 TYR A C 1
ATOM 807 O O . TYR A 1 98 ? 1.794 7.725 7.344 1.00 92.75 98 TYR A O 1
ATOM 815 N N . ASN A 1 99 ? 0.614 7.353 5.485 1.00 93.56 99 ASN A N 1
ATOM 816 C CA . ASN A 1 99 ? 0.011 8.675 5.488 1.00 93.56 99 ASN A CA 1
ATOM 817 C C . ASN A 1 99 ? -1.043 8.768 6.604 1.00 93.56 99 ASN A C 1
ATOM 819 O O . ASN A 1 99 ? -2.087 8.113 6.557 1.00 93.56 99 ASN A O 1
ATOM 823 N N . LYS A 1 100 ? -0.786 9.631 7.592 1.00 93.50 100 LYS A N 1
ATOM 824 C CA . LYS A 1 100 ? -1.682 9.849 8.735 1.00 93.50 100 LYS A CA 1
ATOM 825 C C . LYS A 1 100 ? -3.060 10.363 8.338 1.00 93.50 100 LYS A C 1
ATOM 827 O O . LYS A 1 100 ? -4.046 9.980 8.955 1.00 93.50 100 LYS A O 1
ATOM 832 N N . GLU A 1 101 ? -3.155 11.202 7.313 1.00 94.56 101 GLU A N 1
ATOM 833 C CA . GLU A 1 101 ? -4.443 11.680 6.810 1.00 94.56 101 GLU A CA 1
ATOM 834 C C . GLU A 1 101 ? -5.271 10.515 6.253 1.00 94.56 101 GLU A C 1
ATOM 836 O O . GLU A 1 101 ? -6.460 10.402 6.539 1.00 94.56 101 GLU A O 1
ATOM 841 N N . VAL A 1 102 ? -4.634 9.590 5.529 1.00 96.44 102 VAL A N 1
ATOM 842 C CA . VAL A 1 102 ? -5.297 8.392 4.991 1.00 96.44 102 VAL A CA 1
ATOM 843 C C . VAL A 1 102 ? -5.698 7.417 6.102 1.00 96.44 102 VAL A C 1
ATOM 845 O O . VAL A 1 102 ? -6.799 6.869 6.061 1.00 96.44 102 VAL A O 1
ATOM 848 N N . MET A 1 103 ? -4.867 7.256 7.134 1.00 96.25 103 MET A N 1
ATOM 849 C CA . MET A 1 103 ? -5.228 6.491 8.334 1.00 96.25 103 MET A CA 1
ATOM 850 C C . MET A 1 103 ? -6.422 7.112 9.075 1.00 96.25 103 MET A C 1
ATOM 852 O O . MET A 1 103 ? -7.354 6.405 9.449 1.00 96.25 103 MET A O 1
ATOM 856 N N . ASN A 1 104 ? -6.464 8.439 9.214 1.00 96.00 104 ASN A N 1
ATOM 857 C CA . ASN A 1 104 ? -7.617 9.134 9.789 1.00 96.00 104 ASN A CA 1
ATOM 858 C C . ASN A 1 104 ? -8.879 8.968 8.926 1.00 96.00 104 ASN A C 1
ATOM 860 O O . ASN A 1 104 ? -9.964 8.745 9.462 1.00 96.00 104 ASN A O 1
ATOM 864 N N . LYS A 1 105 ? -8.757 9.004 7.592 1.00 96.62 105 LYS A N 1
ATOM 865 C CA . LYS A 1 105 ? -9.877 8.742 6.671 1.00 96.62 105 LYS A CA 1
ATOM 866 C C . LYS A 1 105 ? -10.453 7.339 6.832 1.00 96.62 105 LYS A C 1
ATOM 868 O O . LYS A 1 105 ? -11.669 7.188 6.741 1.00 96.62 105 LYS A O 1
ATOM 873 N N . LEU A 1 106 ? -9.614 6.331 7.084 1.00 97.50 106 LEU A N 1
ATOM 874 C CA . LEU A 1 106 ? -10.083 4.980 7.395 1.00 97.50 106 LEU A CA 1
ATOM 875 C C . LEU A 1 106 ? -11.003 4.995 8.623 1.00 97.50 106 LEU A C 1
ATOM 877 O O . LEU A 1 106 ? -12.118 4.483 8.558 1.00 97.50 106 LEU A O 1
ATOM 881 N N . LEU A 1 107 ? -10.558 5.628 9.711 1.00 96.88 107 LEU A N 1
ATOM 882 C CA . LEU A 1 107 ? -11.318 5.709 10.961 1.00 96.88 107 LEU A CA 1
ATOM 883 C C . LEU A 1 107 ? -12.650 6.454 10.775 1.00 96.88 107 LEU A C 1
ATOM 885 O O . LEU A 1 107 ? -13.692 5.985 11.230 1.00 96.88 107 LEU A O 1
ATOM 889 N N . LEU A 1 108 ? -12.642 7.571 10.040 1.00 96.06 108 LEU A N 1
ATOM 890 C CA . LEU A 1 108 ? -13.844 8.365 9.743 1.00 96.06 108 LEU A CA 1
ATOM 891 C C . LEU A 1 108 ? -14.894 7.614 8.909 1.00 96.06 108 LEU A C 1
ATOM 893 O O . LEU A 1 108 ? -16.064 7.991 8.911 1.00 96.06 108 LEU A O 1
ATOM 897 N N . LYS A 1 109 ? -14.497 6.564 8.183 1.00 96.50 109 LYS A N 1
ATOM 898 C CA . LYS A 1 109 ? -15.406 5.743 7.368 1.00 96.50 109 LYS A CA 1
ATOM 899 C C . LYS A 1 109 ? -16.110 4.639 8.165 1.00 96.50 109 LYS A C 1
ATOM 901 O O . LYS A 1 109 ? -16.970 3.967 7.596 1.00 96.50 109 LYS A O 1
ATOM 906 N N . LEU A 1 110 ? -15.772 4.446 9.442 1.00 96.25 110 LEU A N 1
ATOM 907 C CA . LEU A 1 110 ? -16.436 3.481 10.318 1.00 96.25 110 LEU A CA 1
ATOM 908 C C . LEU A 1 110 ? -17.762 4.061 10.852 1.00 96.25 110 LEU A C 1
ATOM 910 O O . LEU A 1 110 ? -17.746 5.136 11.453 1.00 96.25 110 LEU A O 1
ATOM 914 N N . PRO A 1 111 ? -18.912 3.388 10.649 1.00 94.50 111 PRO A N 1
ATOM 915 C CA . PRO A 1 111 ? -20.220 3.954 10.961 1.00 94.50 111 PRO A CA 1
ATOM 916 C C . PRO A 1 111 ? -20.696 3.657 12.392 1.00 94.50 111 PRO A C 1
ATOM 918 O O . PRO A 1 111 ? -20.448 2.592 12.957 1.00 94.50 111 PRO A O 1
ATOM 921 N N . GLY A 1 112 ? -21.510 4.567 12.928 1.00 92.94 112 GLY A N 1
ATOM 922 C CA . GLY A 1 112 ? -22.252 4.365 14.175 1.00 92.94 112 GLY A CA 1
ATOM 923 C C . GLY A 1 112 ? -21.408 4.482 15.452 1.00 92.94 112 GLY A C 1
ATOM 924 O O . GLY A 1 112 ? -20.237 4.856 15.388 1.00 92.94 112 GLY A O 1
ATOM 925 N N . PRO A 1 113 ? -21.996 4.163 16.622 1.00 91.75 113 PRO A N 1
ATOM 926 C CA . PRO A 1 113 ? -21.343 4.331 17.925 1.00 91.75 113 PRO A CA 1
ATOM 927 C C . PRO A 1 113 ? -20.019 3.569 18.044 1.00 91.75 113 PRO A C 1
ATOM 929 O O . PRO A 1 113 ? -19.028 4.123 18.508 1.00 91.75 113 PRO A O 1
ATOM 932 N N . LEU A 1 114 ? -19.979 2.337 17.526 1.00 91.56 114 LEU A N 1
ATOM 933 C CA . LEU A 1 114 ? -18.768 1.515 17.491 1.00 91.56 114 LEU A CA 1
ATOM 934 C C . LEU A 1 114 ? -17.658 2.154 16.641 1.00 91.56 114 LEU A C 1
ATOM 936 O O . LEU A 1 114 ? -16.481 2.067 16.975 1.00 91.56 114 LEU A O 1
ATOM 940 N N . GLY A 1 115 ? -18.026 2.833 15.550 1.00 93.69 115 GLY A N 1
ATOM 941 C CA . GLY A 1 115 ? -17.078 3.574 14.723 1.00 93.69 115 GLY A CA 1
ATOM 942 C C . GLY A 1 115 ? -16.468 4.768 15.456 1.00 93.69 115 GLY A C 1
ATOM 943 O O . GLY A 1 115 ? -15.269 4.998 15.330 1.00 93.69 115 GLY A O 1
ATOM 944 N N . ILE A 1 116 ? -17.265 5.489 16.253 1.00 94.19 116 ILE A N 1
ATOM 945 C CA . ILE A 1 116 ? -16.796 6.616 17.078 1.00 94.19 116 ILE A CA 1
ATOM 946 C C . ILE A 1 116 ? -15.811 6.123 18.145 1.00 94.19 116 ILE A C 1
ATOM 948 O O . ILE A 1 116 ? -14.724 6.681 18.271 1.00 94.19 116 ILE A O 1
ATOM 952 N N . GLU A 1 117 ? -16.138 5.034 18.842 1.00 93.81 117 GLU A N 1
ATOM 953 C CA . GLU A 1 117 ? -15.242 4.408 19.826 1.00 93.81 117 GLU A CA 1
ATOM 954 C C . GLU A 1 117 ? -13.896 4.0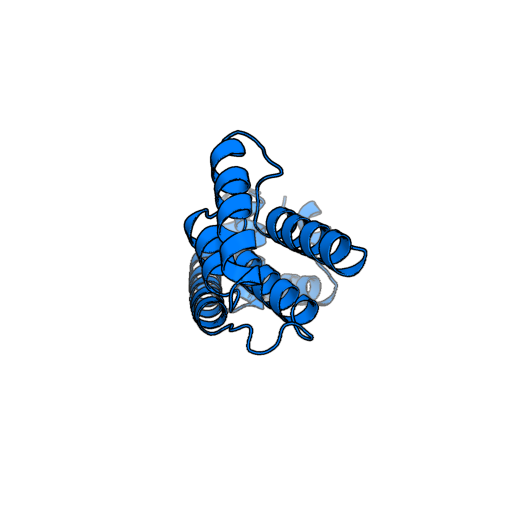16 19.190 1.00 93.81 117 GLU A C 1
ATOM 956 O O . GLU A 1 117 ? -12.825 4.354 19.698 1.00 93.81 117 GLU A O 1
ATOM 961 N N . ILE A 1 118 ? -13.936 3.365 18.020 1.00 95.31 118 ILE A N 1
ATOM 962 C CA . ILE A 1 118 ? -12.727 2.957 17.293 1.00 95.31 118 ILE A CA 1
ATOM 963 C C . ILE A 1 118 ? -11.919 4.171 16.802 1.00 95.31 118 ILE A C 1
ATOM 965 O O . ILE A 1 118 ? -10.687 4.128 16.781 1.00 95.31 118 ILE A O 1
ATOM 969 N N . GLN A 1 119 ? -12.577 5.269 16.420 1.00 95.19 119 GLN A N 1
ATOM 970 C CA . GLN A 1 119 ? -11.898 6.509 16.035 1.00 95.19 119 GLN A CA 1
ATOM 971 C C . GLN A 1 119 ? -11.067 7.087 17.183 1.00 95.19 119 GLN A C 1
ATOM 973 O O . GLN A 1 119 ? -9.954 7.554 16.941 1.00 95.19 119 GLN A O 1
ATOM 978 N N . GLU A 1 120 ? -11.572 7.059 18.415 1.00 93.00 120 GLU A N 1
ATOM 979 C CA . GLU A 1 120 ? -10.862 7.589 19.583 1.00 93.00 120 GLU A CA 1
ATOM 980 C C . GLU A 1 120 ? -9.589 6.791 19.876 1.00 93.00 120 GLU A C 1
ATOM 982 O O . GLU A 1 120 ? -8.495 7.360 19.927 1.00 93.00 120 GLU A O 1
ATOM 987 N N . ILE A 1 121 ? -9.696 5.462 19.970 1.00 91.25 121 ILE A N 1
ATOM 988 C CA . ILE A 1 121 ? -8.529 4.593 20.194 1.00 91.25 121 ILE A CA 1
ATOM 989 C C . ILE A 1 121 ? -7.558 4.621 19.003 1.00 91.25 121 ILE A C 1
ATOM 991 O O . ILE A 1 121 ? -6.339 4.589 19.182 1.00 91.25 121 ILE A O 1
ATOM 995 N N . GLY A 1 122 ? -8.083 4.734 17.780 1.00 92.25 122 GLY A N 1
ATOM 996 C CA . GLY A 1 122 ? -7.299 4.784 16.552 1.00 92.25 122 GLY A CA 1
ATOM 997 C C . GLY A 1 122 ? -6.480 6.068 16.429 1.00 92.25 122 GLY A C 1
ATOM 998 O O . GLY A 1 122 ? -5.334 6.019 15.988 1.00 92.25 122 GLY A O 1
ATOM 999 N N . LYS A 1 123 ? -7.007 7.214 16.877 1.00 91.75 123 LYS A N 1
ATOM 1000 C CA . LYS A 1 123 ? -6.239 8.470 16.936 1.00 91.75 123 LYS A CA 1
ATOM 1001 C C . LYS A 1 123 ? -5.040 8.349 17.870 1.00 91.75 123 LYS A C 1
ATOM 1003 O O . LYS A 1 123 ? -3.932 8.703 17.478 1.00 91.75 123 LYS A O 1
ATOM 1008 N N . ILE A 1 124 ? -5.234 7.753 19.049 1.00 89.62 124 ILE A N 1
ATOM 1009 C CA . ILE A 1 124 ? -4.148 7.501 20.008 1.00 89.62 124 ILE A CA 1
ATOM 1010 C C . ILE A 1 124 ? -3.065 6.612 19.379 1.00 89.62 124 ILE A C 1
ATOM 1012 O O . ILE A 1 124 ? -1.874 6.872 19.556 1.00 89.62 124 ILE A O 1
ATOM 1016 N N . PHE A 1 125 ? -3.465 5.579 18.628 1.00 90.00 125 PHE A N 1
ATOM 1017 C CA . PHE A 1 125 ? -2.539 4.727 17.877 1.00 90.00 125 PHE A CA 1
ATOM 1018 C C . PHE A 1 125 ? -1.716 5.535 16.858 1.00 90.00 125 PHE A C 1
ATOM 1020 O O . PHE A 1 125 ? -0.489 5.420 16.829 1.00 90.00 125 PHE A O 1
ATOM 1027 N N . ILE A 1 126 ? -2.372 6.389 16.065 1.00 90.62 126 ILE A N 1
ATOM 1028 C CA . ILE A 1 126 ? -1.720 7.208 15.032 1.00 90.62 126 ILE A CA 1
ATOM 1029 C C . ILE A 1 126 ? -0.738 8.212 15.653 1.00 90.62 126 ILE A C 1
ATOM 1031 O O . ILE A 1 126 ? 0.377 8.359 15.149 1.00 90.62 126 ILE A O 1
ATOM 1035 N N . GLU A 1 127 ? -1.129 8.885 16.736 1.00 87.44 127 GLU A N 1
ATOM 1036 C CA . GLU A 1 127 ? -0.327 9.916 17.409 1.00 87.44 127 GLU A CA 1
ATOM 1037 C C . GLU A 1 127 ? 0.904 9.335 18.113 1.00 87.44 127 GLU A C 1
ATOM 1039 O O . GLU A 1 127 ? 2.006 9.863 17.974 1.00 87.44 127 GLU A O 1
ATOM 1044 N N . LYS A 1 128 ? 0.756 8.209 18.823 1.00 82.75 128 LYS A N 1
ATOM 1045 C CA . LYS A 1 128 ? 1.862 7.595 19.578 1.00 82.75 128 LYS A CA 1
ATOM 1046 C C . LYS A 1 128 ? 2.917 6.926 18.701 1.00 82.75 128 LYS A C 1
ATOM 1048 O O . LYS A 1 128 ? 4.019 6.653 19.172 1.00 82.75 128 LYS A O 1
ATOM 1053 N N . GLY A 1 129 ? 2.595 6.620 17.448 1.00 76.00 129 GLY A N 1
ATOM 1054 C CA . GLY A 1 129 ? 3.472 5.850 16.576 1.00 76.00 129 GLY A CA 1
ATOM 1055 C C . GLY A 1 129 ? 4.325 6.675 15.610 1.00 76.00 129 GLY A C 1
ATOM 1056 O O . GLY A 1 129 ? 4.745 6.109 14.609 1.00 76.00 129 GLY A O 1
ATOM 1057 N N . GLU A 1 130 ? 4.581 7.968 15.845 1.00 66.19 130 GLU A N 1
ATOM 1058 C CA . GLU A 1 130 ? 5.400 8.803 14.938 1.00 66.19 130 GLU A CA 1
ATOM 1059 C C . GLU A 1 130 ? 6.796 8.235 14.649 1.00 66.19 130 GLU A C 1
ATOM 1061 O O . GLU A 1 130 ? 7.268 8.317 13.519 1.00 66.19 130 GLU A O 1
ATOM 1066 N N . ASN A 1 131 ? 7.420 7.598 15.640 1.00 71.19 131 ASN A N 1
ATOM 1067 C CA . ASN A 1 131 ? 8.736 6.964 15.501 1.00 71.19 131 ASN A CA 1
ATOM 1068 C C . ASN A 1 131 ? 8.652 5.437 15.355 1.00 71.19 131 ASN A C 1
ATOM 1070 O O . ASN A 1 131 ? 9.667 4.743 15.393 1.00 71.19 131 ASN A O 1
ATOM 1074 N N . ASN A 1 132 ? 7.442 4.894 15.216 1.00 81.25 132 ASN A N 1
ATOM 1075 C CA . ASN A 1 132 ? 7.225 3.462 15.122 1.00 81.25 132 ASN A CA 1
ATOM 1076 C C . ASN A 1 132 ? 7.070 3.053 13.651 1.00 81.25 132 ASN A C 1
ATOM 1078 O O . ASN A 1 132 ? 6.041 3.305 13.034 1.00 81.25 132 ASN A O 1
ATOM 1082 N N . GLN A 1 133 ? 8.063 2.344 13.107 1.00 83.12 133 GLN A N 1
ATOM 1083 C CA . GLN A 1 133 ? 8.055 1.842 11.721 1.00 83.12 133 GLN A CA 1
ATOM 1084 C C . GLN A 1 133 ? 6.890 0.887 11.419 1.00 83.12 133 GLN A C 1
ATOM 1086 O O . GLN A 1 133 ? 6.551 0.652 10.257 1.00 83.12 133 GLN A O 1
ATOM 1091 N N . THR A 1 134 ? 6.267 0.336 12.461 1.00 85.75 134 THR A N 1
ATOM 1092 C CA . THR A 1 134 ? 5.076 -0.507 12.339 1.00 85.75 134 THR A CA 1
ATOM 1093 C C . THR A 1 134 ? 3.775 0.290 12.338 1.00 85.75 134 THR A C 1
ATOM 1095 O O . THR A 1 134 ? 2.745 -0.302 12.058 1.00 85.75 134 THR A O 1
ATOM 1098 N N . ASN A 1 135 ? 3.778 1.604 12.593 1.00 91.44 135 ASN A N 1
ATOM 1099 C CA . ASN A 1 135 ? 2.574 2.437 12.544 1.00 91.44 135 ASN A CA 1
ATOM 1100 C C . ASN A 1 135 ? 2.206 2.759 11.092 1.00 91.44 135 ASN A C 1
ATOM 1102 O O . ASN A 1 135 ? 2.770 3.660 10.473 1.00 91.44 135 ASN A O 1
ATOM 1106 N N . ASN A 1 136 ? 1.286 1.981 10.537 1.00 94.19 136 ASN A N 1
ATOM 1107 C CA . ASN A 1 136 ? 0.817 2.134 9.174 1.00 94.19 136 ASN A CA 1
ATOM 1108 C C . ASN A 1 136 ? -0.622 1.624 9.059 1.00 94.19 136 ASN A C 1
ATOM 1110 O O . ASN A 1 136 ? -1.193 1.070 9.997 1.00 94.19 136 ASN A O 1
ATOM 1114 N N . ILE A 1 137 ? -1.225 1.789 7.888 1.00 95.69 137 ILE A N 1
ATOM 1115 C CA . ILE A 1 137 ? -2.635 1.449 7.710 1.00 95.69 137 ILE A CA 1
ATOM 1116 C C . ILE A 1 137 ? -2.955 -0.039 7.891 1.00 95.69 137 ILE A C 1
ATOM 1118 O O . ILE A 1 137 ? -4.070 -0.386 8.275 1.00 95.69 137 ILE A O 1
ATOM 1122 N N . ILE A 1 138 ? -1.987 -0.919 7.631 1.00 95.69 138 ILE A N 1
ATOM 1123 C CA . ILE A 1 138 ? -2.159 -2.366 7.768 1.00 95.69 138 ILE A CA 1
ATOM 1124 C C . ILE A 1 138 ? -2.259 -2.715 9.251 1.00 95.69 138 ILE A C 1
ATOM 1126 O O . ILE A 1 138 ? -3.182 -3.412 9.665 1.00 95.69 138 ILE A O 1
ATOM 1130 N N . THR A 1 139 ? -1.344 -2.201 10.070 1.00 95.31 139 THR A N 1
ATOM 1131 C CA . THR A 1 139 ? -1.364 -2.436 11.518 1.00 95.31 139 THR A CA 1
ATOM 1132 C C . THR A 1 139 ? -2.530 -1.732 12.201 1.00 95.31 139 THR A C 1
ATOM 1134 O O . THR A 1 139 ? -3.112 -2.311 13.115 1.00 95.31 139 THR A O 1
ATOM 1137 N N . LEU A 1 140 ? -2.951 -0.560 11.713 1.00 95.88 140 LEU A N 1
ATOM 1138 C CA . LEU A 1 140 ? -4.190 0.079 12.157 1.00 95.88 140 LEU A CA 1
ATOM 1139 C C . LEU A 1 140 ? -5.414 -0.800 11.863 1.00 95.88 140 LEU A C 1
ATOM 1141 O O . LEU A 1 140 ? -6.251 -0.996 12.737 1.00 95.88 140 LEU A O 1
ATOM 1145 N N . ALA A 1 141 ? -5.515 -1.375 10.662 1.00 96.38 141 ALA A N 1
ATOM 1146 C CA . ALA A 1 141 ? -6.605 -2.288 10.323 1.00 96.38 141 ALA A CA 1
ATOM 1147 C C . ALA A 1 141 ? -6.611 -3.547 11.207 1.00 96.38 141 ALA A C 1
ATOM 1149 O O . ALA A 1 141 ? -7.674 -3.966 11.664 1.00 96.38 141 ALA A O 1
ATOM 1150 N N . TYR A 1 142 ? -5.440 -4.115 11.511 1.00 95.19 142 TYR A N 1
ATOM 1151 C CA . TYR A 1 142 ? -5.332 -5.208 12.482 1.00 95.19 142 TYR A CA 1
ATOM 1152 C C . TYR A 1 142 ? -5.772 -4.784 13.885 1.00 95.19 142 TYR A C 1
ATOM 1154 O O . TYR A 1 142 ? -6.492 -5.528 14.546 1.00 95.19 142 TYR A O 1
ATOM 1162 N N . TYR A 1 143 ? -5.386 -3.588 14.330 1.00 94.38 143 TYR A N 1
ATOM 1163 C CA . TYR A 1 143 ? -5.800 -3.048 15.623 1.00 94.38 143 TYR A CA 1
ATOM 1164 C C . TYR A 1 143 ? -7.326 -2.882 15.714 1.00 94.38 143 TYR A C 1
ATOM 1166 O O . TYR A 1 143 ? -7.930 -3.276 16.711 1.00 94.38 143 TYR A O 1
ATOM 1174 N N . ILE A 1 144 ? -7.962 -2.393 14.642 1.00 95.56 144 ILE A N 1
ATOM 1175 C CA . ILE A 1 144 ? -9.426 -2.319 14.519 1.00 95.56 144 ILE A CA 1
ATOM 1176 C C . ILE A 1 144 ? -10.047 -3.714 14.671 1.00 95.56 144 ILE A C 1
ATOM 1178 O O . ILE A 1 144 ? -10.970 -3.886 15.464 1.00 95.56 144 ILE A O 1
ATOM 1182 N N . MET A 1 145 ? -9.531 -4.718 13.956 1.00 95.19 145 MET A N 1
ATOM 1183 C CA . MET A 1 145 ? -10.045 -6.092 14.037 1.00 95.19 145 MET A CA 1
ATOM 1184 C C . MET A 1 145 ? -9.918 -6.684 15.444 1.00 95.19 145 MET A C 1
ATOM 1186 O O . MET A 1 145 ? -10.887 -7.240 15.951 1.00 95.19 145 MET A O 1
ATOM 1190 N N . GLN A 1 146 ? -8.776 -6.499 16.112 1.00 93.50 146 GLN A N 1
ATOM 1191 C CA . GLN A 1 146 ? -8.580 -6.969 17.489 1.00 93.50 146 GLN A CA 1
ATOM 1192 C C . GLN A 1 146 ? -9.559 -6.323 18.475 1.00 93.50 146 GLN A C 1
ATOM 1194 O O . GLN A 1 146 ? -10.019 -6.980 19.410 1.00 93.50 146 GLN A O 1
ATOM 1199 N N . HIS A 1 147 ? -9.869 -5.036 18.295 1.00 92.25 147 HIS A N 1
ATOM 1200 C CA . HIS A 1 147 ? -10.858 -4.349 19.129 1.00 92.25 147 HIS A CA 1
ATOM 1201 C C . HIS A 1 147 ? -12.261 -4.928 18.929 1.00 92.25 147 HIS A C 1
ATOM 1203 O O . HIS A 1 147 ? -12.960 -5.219 19.899 1.00 92.25 147 HIS A O 1
ATOM 1209 N N . LEU A 1 148 ? -12.648 -5.160 17.673 1.00 91.75 148 LEU A N 1
ATOM 1210 C CA . LEU A 1 148 ? -13.936 -5.760 17.323 1.00 91.75 148 LEU A CA 1
ATOM 1211 C C . LEU A 1 148 ? -14.078 -7.187 17.868 1.00 91.75 148 LEU A C 1
ATOM 1213 O O . LEU A 1 148 ? -15.123 -7.530 18.411 1.00 91.75 148 LEU A O 1
ATOM 1217 N N . GLU A 1 149 ? -13.030 -8.007 17.772 1.00 91.56 149 GLU A N 1
ATOM 1218 C CA . GLU A 1 149 ? -13.026 -9.374 18.307 1.00 91.56 149 GLU A CA 1
ATOM 1219 C C . GLU A 1 149 ? -13.234 -9.405 19.823 1.00 91.56 149 GLU A C 1
ATOM 1221 O O . GLU A 1 149 ? -13.986 -10.240 20.320 1.00 91.56 149 GLU A O 1
ATOM 1226 N N . LYS A 1 150 ? -12.612 -8.481 20.566 1.00 90.94 150 LYS A N 1
ATOM 1227 C CA . LYS A 1 150 ? -12.832 -8.364 22.015 1.00 90.94 150 LYS A CA 1
ATOM 1228 C C . LYS A 1 150 ? -14.286 -8.026 22.327 1.00 90.94 150 LYS A C 1
ATOM 1230 O O . LYS A 1 150 ? -14.887 -8.704 23.148 1.00 90.94 150 LYS A O 1
ATOM 1235 N N . LYS A 1 151 ? -14.861 -7.051 21.619 1.00 86.56 151 LYS A N 1
ATOM 1236 C CA . LYS A 1 151 ? -16.257 -6.624 21.797 1.00 86.56 151 LYS A CA 1
ATOM 1237 C C . LYS A 1 151 ? -17.286 -7.701 21.461 1.00 86.56 151 LYS A C 1
ATOM 1239 O O . LYS A 1 151 ? -18.351 -7.709 22.058 1.00 86.56 151 LYS A O 1
ATOM 1244 N N . CYS A 1 152 ? -16.993 -8.595 20.519 1.00 80.38 152 CYS A N 1
ATOM 1245 C CA . CYS A 1 152 ? -17.877 -9.720 20.199 1.00 80.38 152 CYS A CA 1
ATOM 1246 C C . CYS A 1 152 ? -17.867 -10.832 21.261 1.00 80.38 152 CYS A C 1
ATOM 1248 O O . CYS A 1 152 ? -18.772 -11.662 21.259 1.00 80.38 152 CYS A O 1
ATOM 1250 N N . ASN A 1 153 ? -16.835 -10.882 22.109 1.00 75.38 153 ASN A N 1
ATOM 1251 C CA . ASN A 1 153 ? -16.670 -11.891 23.157 1.00 75.38 153 ASN A CA 1
ATOM 1252 C C . ASN A 1 153 ? -17.053 -11.375 24.562 1.00 75.38 153 ASN A C 1
ATOM 1254 O O . ASN A 1 153 ? -16.956 -12.140 25.522 1.00 75.38 153 ASN A O 1
ATOM 1258 N N . GLU A 1 154 ? -17.441 -10.100 24.677 1.00 64.75 154 GLU A N 1
ATOM 1259 C CA . GLU A 1 154 ? -18.044 -9.474 25.870 1.00 64.75 154 GLU A CA 1
ATOM 1260 C C . GLU A 1 154 ? -19.565 -9.687 25.883 1.00 64.75 154 GLU A C 1
ATOM 1262 O O . GLU A 1 154 ? -20.100 -9.969 26.979 1.00 64.75 154 GLU A O 1
#

Mean predicted aligned error: 9.28 Å

Organism: Parasponia andersonii (NCBI:txid3476)

Foldseek 3Di:
DCVVVLVVDDPVLNVLVVVCCVVVVVVVVVLVVVPNDPVSVVQVSCCSVVVDRCVVSLQVQLVVLVVVLLVQADPDPVCLVVSLVSNCVSCVSNVNFLPLVSLLSSLVRDDDPLSVVLSVVSVVLNVVCPVPPPSTSVVSSVVSVVVVVVVVVD

Secondary structure (DS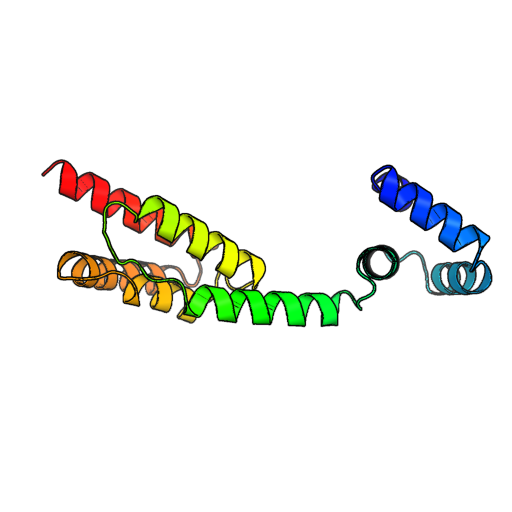SP, 8-state):
-GGGTTTSS-HHHHHHHHHHHHH-HHHHHHHHHT---HHHHHHHHHHHHHSS-HHHHHHHHHHHHHHHHHH-----GGGHHHHHHHHHHHHHHTT-TT-HHHHHHHHHTS-HHHHHHHHHHHHHHHHHTTT-TT-SHHHHHHHHHHHHHHHH--

Nearest PDB structures (foldseek):
  5tsx-assembly1_H  TM=4.005E-01  e=2.243E+00  Human immunodeficiency virus type 1 (NEW YORK-5 ISOLATE)
  7woo-assembly1_C  TM=2.240E-01  e=8.700E+00  Saccharomyces cerevisiae

Sequence (154 aa):
MYKYLETTLGNTARRLWDDYKATYNQKYLELISAGANPYNFVNTVSNLITASDPNTGSIYQQKEAMRKLEQIKLNDWRKIVPFLTEFIHYATKSQNTYNKEVMNKLLLKLPGPLGIEIQEIGKIFIEKGENNQTNNIITLAYYIMQHLEKKCNE

Radius of gyration: 21.8 Å; Cα contacts (8 Å, |Δi|>4): 115; chains: 1; bounding box: 50×27×59 Å